Protein AF-A0A821Y537-F1 (afdb_monomer_lite)

Secondary structure (DSSP, 8-state):
-EEEEEEEETTEEEEEEEEEE---S-TTTSSS---GGG--EEEEEEEEEE--S-----

InterPro domains:
  IPR003194 Transcription initiation factor IIA, gamma subunit [PTHR10966] (1-57)
  IPR009088 Transcription factor IIA, beta-barrel [G3DSA:2.30.18.10] (1-58)
  IPR009088 Transcription factor IIA, beta-barrel [SSF50784] (1-53)
  IPR015871 Transcription initiation factor IIA, gamma subunit, C-terminal [PF02751] (1-52)
  IPR015871 Transcription initiation factor IIA, gamma subunit, C-terminal [cd10014] (1-53)

Foldseek 3Di:
DAWPDWDDDPQKIKTKDAFDWDDDPCCPVPPDNQPPVRTDTDRMDIDIDHPPPPCPDD

Organism: NCBI:txid392032

Radius of gyration: 15.77 Å; chains: 1; bounding box: 36×31×34 Å

Structure (mmCIF, N/CA/C/O backbone):
data_AF-A0A821Y537-F1
#
_entry.id   AF-A0A821Y537-F1
#
loop_
_atom_site.group_PDB
_atom_site.id
_atom_site.type_symbol
_atom_site.label_atom_id
_atom_site.label_alt_id
_atom_site.label_comp_id
_atom_site.label_asym_id
_atom_site.label_entity_id
_atom_site.label_seq_id
_atom_site.pdbx_PDB_ins_code
_atom_site.Cartn_x
_atom_site.Cartn_y
_atom_site.Cartn_z
_atom_site.occupancy
_atom_site.B_iso_or_equiv
_atom_site.auth_seq_id
_atom_site.auth_comp_id
_atom_site.auth_asym_id
_atom_site.auth_atom_id
_atom_site.pdbx_PDB_model_num
ATOM 1 N N . GLY A 1 1 ? -3.393 2.776 8.453 1.00 83.50 1 GLY A N 1
ATOM 2 C CA . GLY A 1 1 ? -3.554 1.310 8.422 1.00 83.50 1 GLY A CA 1
ATOM 3 C C . GLY A 1 1 ? -2.319 0.633 8.977 1.00 83.50 1 GLY A C 1
ATOM 4 O O . GLY A 1 1 ? -1.276 1.270 9.046 1.00 83.50 1 GLY A O 1
ATOM 5 N N . LYS A 1 2 ? -2.443 -0.632 9.380 1.00 94.31 2 LYS A N 1
ATOM 6 C CA . LYS A 1 2 ? -1.367 -1.491 9.899 1.00 94.31 2 LYS A CA 1
ATOM 7 C C . LYS A 1 2 ? -0.885 -2.434 8.795 1.00 94.31 2 LYS A C 1
ATOM 9 O O . LYS A 1 2 ? -1.709 -3.123 8.196 1.00 94.31 2 LYS A O 1
ATOM 14 N N . LEU A 1 3 ? 0.417 -2.491 8.521 1.00 96.81 3 LEU A N 1
ATOM 15 C CA . LEU A 1 3 ? 0.973 -3.435 7.546 1.00 96.81 3 LEU A CA 1
ATOM 16 C C . LEU A 1 3 ? 0.898 -4.862 8.094 1.00 96.81 3 LEU A C 1
ATOM 18 O O . LEU A 1 3 ? 1.452 -5.158 9.145 1.00 96.81 3 LEU A O 1
ATOM 22 N N . SER A 1 4 ? 0.184 -5.737 7.388 1.00 97.56 4 SER A N 1
ATOM 23 C CA . SER A 1 4 ? 0.015 -7.142 7.767 1.00 97.56 4 SER A CA 1
ATOM 24 C C . SER A 1 4 ? 1.030 -8.047 7.080 1.00 97.56 4 SER A C 1
ATOM 26 O O . SER A 1 4 ? 1.511 -8.990 7.694 1.00 97.56 4 SER A O 1
ATOM 28 N N . THR A 1 5 ? 1.298 -7.821 5.796 1.00 98.25 5 THR A N 1
ATOM 29 C CA . THR A 1 5 ? 2.323 -8.539 5.031 1.00 98.25 5 THR A CA 1
ATOM 30 C C . THR A 1 5 ? 2.706 -7.716 3.807 1.00 98.25 5 THR A C 1
ATOM 32 O O . THR A 1 5 ? 1.929 -6.869 3.355 1.00 98.25 5 THR A O 1
ATOM 35 N N . TYR A 1 6 ? 3.898 -7.965 3.280 1.00 98.19 6 TYR A N 1
ATOM 36 C CA . TYR A 1 6 ? 4.383 -7.377 2.046 1.00 98.19 6 TYR A CA 1
ATOM 37 C C . TYR A 1 6 ? 5.186 -8.407 1.246 1.00 98.19 6 TYR A C 1
ATOM 39 O O . TYR A 1 6 ? 5.692 -9.386 1.794 1.00 98.19 6 TYR A O 1
ATOM 47 N N . ARG A 1 7 ? 5.294 -8.177 -0.060 1.00 98.31 7 ARG A N 1
ATOM 48 C CA . ARG A 1 7 ? 6.172 -8.909 -0.972 1.00 98.31 7 ARG A CA 1
ATOM 49 C C . ARG A 1 7 ? 6.716 -7.944 -2.010 1.00 98.31 7 ARG A C 1
ATOM 51 O O . ARG A 1 7 ? 5.967 -7.111 -2.516 1.00 98.31 7 ARG A O 1
ATOM 58 N N . PHE A 1 8 ? 7.983 -8.120 -2.348 1.00 97.38 8 PHE A N 1
ATOM 59 C CA . PHE A 1 8 ? 8.591 -7.522 -3.523 1.00 97.38 8 PHE A CA 1
ATOM 60 C C . PHE A 1 8 ? 9.120 -8.641 -4.420 1.00 97.38 8 PHE A C 1
ATOM 62 O O . PHE A 1 8 ? 9.857 -9.507 -3.950 1.00 97.38 8 PHE A O 1
ATOM 69 N N . CYS A 1 9 ? 8.666 -8.674 -5.669 1.00 96.75 9 CYS A N 1
ATOM 70 C CA . CYS A 1 9 ? 9.040 -9.669 -6.674 1.00 96.75 9 CYS A CA 1
ATOM 71 C C . CYS A 1 9 ? 8.765 -9.069 -8.060 1.00 96.75 9 CYS A C 1
ATOM 73 O O . CYS A 1 9 ? 7.791 -8.333 -8.205 1.00 96.75 9 CYS A O 1
ATOM 75 N N . ASP A 1 10 ? 9.634 -9.322 -9.040 1.00 94.56 10 ASP A N 1
ATOM 76 C CA . ASP A 1 10 ? 9.520 -8.814 -10.419 1.00 94.56 10 ASP A CA 1
ATOM 77 C C . ASP A 1 10 ? 9.311 -7.292 -10.531 1.00 94.56 10 ASP A C 1
ATOM 79 O O . ASP A 1 10 ? 8.528 -6.812 -11.345 1.00 94.56 10 ASP A O 1
ATOM 83 N N . ASN A 1 11 ? 9.998 -6.508 -9.691 1.00 92.81 11 ASN A N 1
ATOM 84 C CA . ASN A 1 11 ? 9.834 -5.047 -9.595 1.00 92.81 11 ASN A CA 1
ATOM 85 C C . ASN A 1 11 ? 8.410 -4.581 -9.232 1.00 92.81 11 ASN A C 1
ATOM 87 O O . ASN A 1 11 ? 8.059 -3.417 -9.427 1.00 92.81 11 ASN A O 1
ATOM 91 N N . VAL A 1 12 ? 7.603 -5.471 -8.652 1.00 95.94 12 VAL A N 1
ATOM 92 C CA . VAL A 1 12 ? 6.253 -5.182 -8.170 1.00 95.94 12 VAL A CA 1
ATOM 93 C C . VAL A 1 12 ? 6.204 -5.304 -6.652 1.00 95.94 12 VAL A C 1
ATOM 95 O O . VAL A 1 12 ? 6.576 -6.319 -6.056 1.00 95.94 12 VAL A O 1
ATOM 98 N N . TRP A 1 13 ? 5.671 -4.269 -6.013 1.00 97.81 13 TRP A N 1
ATOM 99 C CA . TRP A 1 13 ? 5.308 -4.282 -4.604 1.00 97.81 13 TRP A CA 1
ATOM 100 C C . TRP A 1 13 ? 3.891 -4.805 -4.421 1.00 97.81 13 TRP A C 1
ATOM 102 O O . TRP A 1 13 ? 2.951 -4.332 -5.049 1.00 97.81 13 TRP A O 1
ATOM 112 N N . THR A 1 14 ? 3.715 -5.748 -3.502 1.00 97.94 14 THR A N 1
ATOM 113 C CA . THR A 1 14 ? 2.408 -6.164 -2.992 1.00 97.94 14 THR A CA 1
ATOM 114 C C . THR A 1 14 ? 2.359 -5.903 -1.4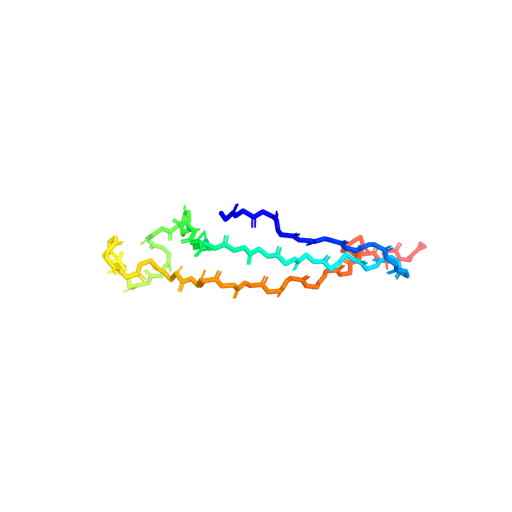94 1.00 97.94 14 THR A C 1
ATOM 116 O O . THR A 1 14 ? 3.164 -6.461 -0.756 1.00 97.94 14 THR A O 1
ATOM 119 N N . LEU A 1 15 ? 1.403 -5.102 -1.025 1.00 98.25 15 LEU A N 1
ATOM 120 C CA . LEU A 1 15 ? 1.192 -4.804 0.391 1.00 98.25 15 LEU A CA 1
ATOM 121 C C . LEU A 1 15 ? -0.212 -5.225 0.807 1.00 98.25 15 LEU A C 1
ATOM 123 O O . LEU A 1 15 ? -1.173 -5.039 0.065 1.00 98.25 15 LEU A O 1
ATOM 127 N N . VAL A 1 16 ? -0.348 -5.751 2.018 1.00 97.69 16 VAL A N 1
ATOM 128 C CA . VAL A 1 16 ? -1.646 -5.996 2.647 1.00 97.69 16 VAL A CA 1
ATOM 129 C C . VAL A 1 16 ? -1.716 -5.183 3.927 1.00 97.69 16 VAL A C 1
ATOM 131 O O . VAL A 1 16 ? -0.941 -5.411 4.855 1.00 97.69 16 VAL A O 1
ATOM 134 N N . LEU A 1 17 ? -2.661 -4.252 3.985 1.00 97.44 17 LEU A N 1
ATOM 135 C CA . LEU A 1 17 ? -2.915 -3.383 5.131 1.00 97.44 17 LEU A CA 1
ATOM 136 C C . LEU A 1 17 ? -4.194 -3.833 5.841 1.00 97.44 17 LEU A C 1
ATOM 138 O O . LEU A 1 17 ? -5.139 -4.262 5.183 1.00 97.44 17 LEU A O 1
ATOM 142 N N . LYS A 1 18 ? -4.232 -3.707 7.168 1.00 96.44 18 LYS A N 1
ATOM 143 C CA . LYS A 1 18 ? -5.437 -3.818 8.003 1.00 96.44 18 LYS A CA 1
ATOM 144 C C . LYS A 1 18 ? -5.810 -2.461 8.594 1.00 96.44 18 LYS A C 1
ATOM 146 O O . LYS A 1 18 ? -4.945 -1.588 8.693 1.00 96.44 18 LYS A O 1
ATOM 151 N N . ASP A 1 19 ? -7.060 -2.286 9.014 1.00 93.44 19 ASP A N 1
ATOM 152 C CA . ASP A 1 19 ? -7.553 -1.047 9.640 1.00 93.44 19 ASP A CA 1
ATOM 153 C C . ASP A 1 19 ? -7.202 0.203 8.801 1.00 93.44 19 ASP A C 1
ATOM 155 O O . ASP A 1 19 ? -6.580 1.161 9.277 1.00 93.44 19 ASP A O 1
ATOM 159 N N . PHE A 1 20 ? -7.492 0.158 7.501 1.00 89.56 20 PHE A N 1
ATOM 160 C CA . PHE A 1 20 ? -7.128 1.209 6.557 1.00 89.56 20 PHE A CA 1
ATOM 161 C C . PHE A 1 20 ? -8.190 2.314 6.520 1.00 89.56 20 PHE A C 1
ATOM 163 O O . PHE A 1 20 ? -9.386 2.041 6.544 1.00 89.56 20 PHE A O 1
ATOM 170 N N . GLN A 1 21 ? -7.737 3.565 6.461 1.00 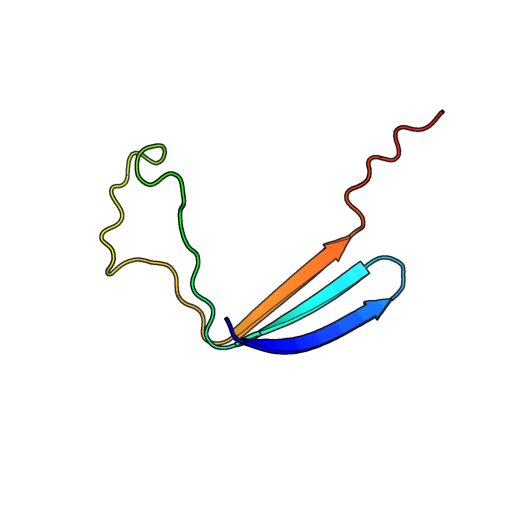87.44 21 GLN A N 1
ATOM 171 C CA . GLN A 1 21 ? -8.574 4.756 6.323 1.00 87.44 21 GLN A CA 1
ATOM 172 C C . GLN A 1 21 ? -7.916 5.664 5.288 1.00 87.44 21 GLN A C 1
ATOM 174 O O . GLN A 1 21 ? -6.710 5.918 5.383 1.00 87.44 21 GLN A O 1
ATOM 179 N N . VAL A 1 22 ? -8.691 6.126 4.311 1.00 81.38 22 VAL A N 1
ATOM 180 C CA . VAL A 1 22 ? -8.225 7.080 3.297 1.00 81.38 22 VAL A CA 1
ATOM 181 C C . VAL A 1 22 ? -8.337 8.485 3.869 1.00 81.38 22 VAL A C 1
ATOM 183 O O . VAL A 1 22 ? -9.407 8.873 4.307 1.00 81.38 22 VAL A O 1
ATOM 186 N N . LYS A 1 23 ? -7.261 9.270 3.869 1.00 77.88 23 LYS A N 1
ATOM 187 C CA . LYS A 1 23 ? -7.365 10.705 4.162 1.00 77.88 23 LYS A CA 1
ATOM 188 C C . LYS A 1 23 ? -7.457 11.456 2.845 1.00 77.88 23 LYS A C 1
ATOM 190 O O . LYS A 1 23 ? -6.574 11.294 2.005 1.00 77.88 23 LYS A O 1
ATOM 195 N N . ASP A 1 24 ? -8.509 12.246 2.677 1.00 70.12 24 ASP A N 1
ATOM 196 C CA . ASP A 1 24 ? -8.570 13.223 1.597 1.00 70.12 24 ASP A CA 1
ATOM 197 C C . ASP A 1 24 ? -7.852 14.497 2.058 1.00 70.12 24 ASP A C 1
ATOM 199 O O . ASP A 1 24 ? -8.246 15.124 3.042 1.00 70.12 24 ASP A O 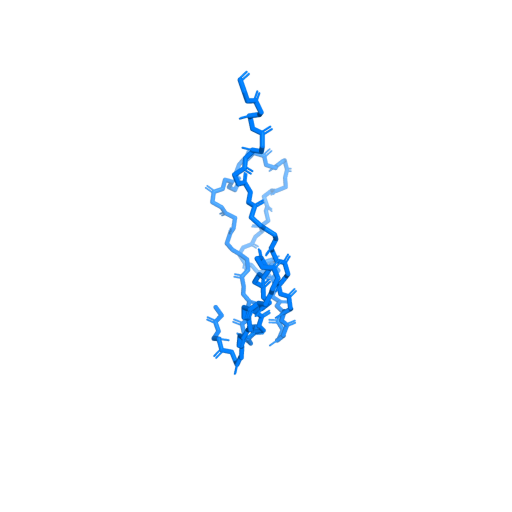1
ATOM 203 N N . ASN A 1 25 ? -6.755 14.837 1.384 1.00 66.38 25 ASN A N 1
ATOM 204 C CA . ASN A 1 25 ? -5.945 16.011 1.705 1.00 66.38 25 ASN A CA 1
ATOM 205 C C . ASN A 1 25 ? -6.386 17.258 0.912 1.00 66.38 25 ASN A C 1
ATOM 207 O O . ASN A 1 25 ? -5.797 18.318 1.098 1.00 66.38 25 ASN A O 1
ATOM 211 N N . ASN A 1 26 ? -7.412 17.147 0.057 1.00 63.69 26 ASN A N 1
ATOM 212 C CA . ASN A 1 26 ? -8.037 18.255 -0.669 1.00 63.69 26 ASN A CA 1
ATOM 213 C C . ASN A 1 26 ? -9.574 18.214 -0.517 1.00 63.69 26 ASN A C 1
ATOM 215 O O . ASN A 1 26 ? -10.303 18.110 -1.507 1.00 63.69 26 ASN A O 1
ATOM 219 N N . PRO A 1 27 ? -10.101 18.377 0.714 1.00 57.47 27 PRO A N 1
ATOM 220 C CA . PRO A 1 27 ? -11.535 18.254 1.008 1.00 57.47 27 PRO A CA 1
ATOM 221 C C . PRO A 1 27 ? -12.440 19.285 0.300 1.00 57.47 27 PRO A C 1
ATOM 223 O O . PRO A 1 27 ? -13.656 19.210 0.438 1.00 57.47 27 PRO A O 1
ATOM 226 N N . GLY A 1 28 ? -11.872 20.254 -0.433 1.00 54.41 28 GLY A N 1
ATOM 227 C CA . GLY A 1 28 ? -12.604 21.279 -1.187 1.00 54.41 28 GLY A CA 1
ATOM 228 C C . GLY A 1 28 ? -12.526 21.167 -2.714 1.00 54.41 28 GLY A C 1
ATOM 229 O O . GLY A 1 28 ? -13.126 21.995 -3.390 1.00 54.41 28 GLY A O 1
ATOM 230 N N . GLN A 1 29 ? -11.786 20.198 -3.279 1.00 55.66 29 GLN A N 1
ATOM 231 C CA . GLN A 1 29 ? -11.680 20.043 -4.744 1.00 55.66 29 GLN A CA 1
ATOM 232 C C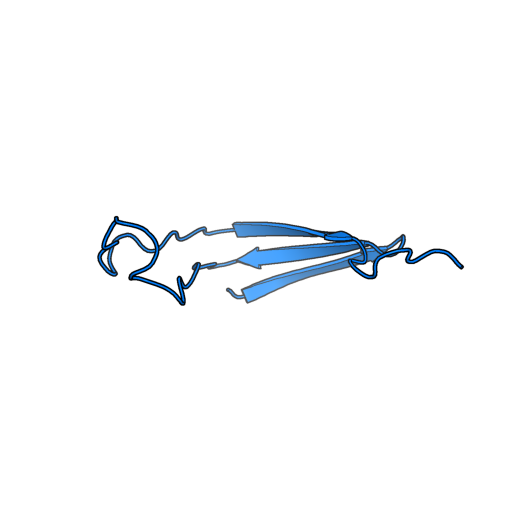 . GLN A 1 29 ? -12.701 19.044 -5.313 1.00 55.66 29 GLN A C 1
ATOM 234 O O . GLN A 1 29 ? -13.048 19.107 -6.491 1.00 55.66 29 GLN A O 1
ATOM 239 N N . HIS A 1 30 ? -13.245 18.164 -4.472 1.00 50.31 30 HIS A N 1
ATOM 240 C CA . HIS A 1 30 ? -14.479 17.455 -4.780 1.00 50.31 30 HIS A CA 1
ATOM 241 C C . HIS A 1 30 ? -15.635 18.344 -4.300 1.00 50.31 30 HIS A C 1
ATOM 243 O O . HIS A 1 30 ? -15.684 18.689 -3.124 1.00 50.31 30 HIS A O 1
ATOM 249 N N . ASN A 1 31 ? -16.599 18.687 -5.161 1.00 48.69 31 ASN A N 1
ATOM 250 C CA . ASN A 1 31 ? -17.860 19.368 -4.790 1.00 48.69 31 ASN A CA 1
ATOM 251 C C . ASN A 1 31 ? -18.743 18.576 -3.790 1.00 48.69 31 ASN A C 1
ATOM 253 O O . ASN A 1 31 ? -19.929 18.851 -3.628 1.00 48.69 31 ASN A O 1
ATOM 257 N N . THR A 1 32 ? -18.187 17.583 -3.108 1.00 44.69 3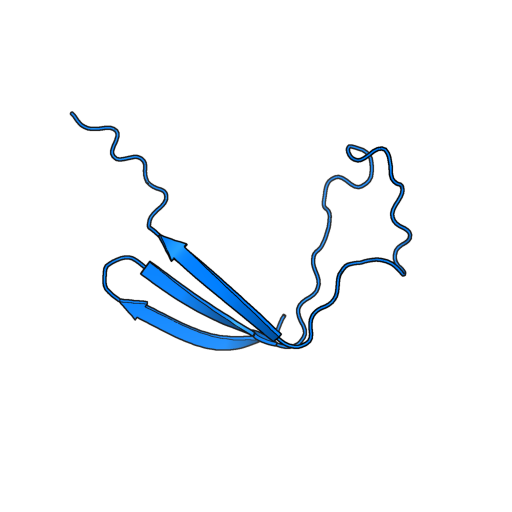2 THR A N 1
ATOM 258 C CA . THR A 1 32 ? -18.810 16.848 -2.02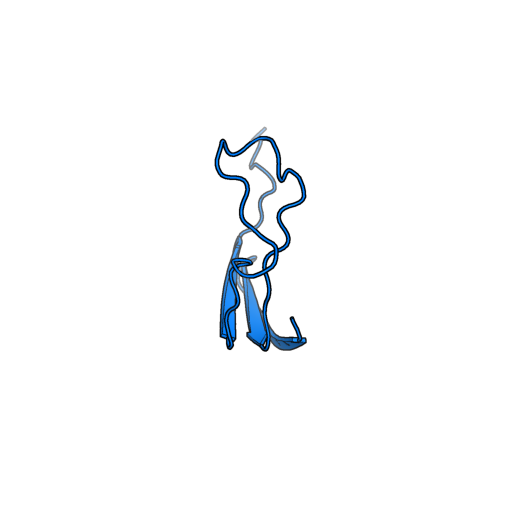2 1.00 44.69 32 THR A CA 1
ATOM 259 C C . THR A 1 32 ? -17.995 17.136 -0.775 1.00 44.69 32 THR A C 1
ATOM 261 O O . THR A 1 32 ? -16.938 16.542 -0.566 1.00 44.69 32 THR A O 1
ATOM 264 N N . ALA A 1 33 ? -18.479 18.047 0.064 1.00 51.62 33 ALA A N 1
ATOM 265 C CA . ALA A 1 33 ? -18.041 18.106 1.448 1.00 51.62 33 ALA A CA 1
ATOM 266 C C . ALA A 1 33 ? -18.381 16.750 2.083 1.00 51.62 33 ALA A C 1
ATOM 268 O O . ALA A 1 33 ? -19.523 16.518 2.470 1.00 51.62 33 ALA A O 1
ATOM 269 N N . VAL A 1 34 ? -17.424 15.822 2.101 1.00 54.38 34 VAL A N 1
ATOM 270 C CA . VAL A 1 34 ? -17.579 14.522 2.751 1.00 54.38 34 VAL A CA 1
ATOM 271 C C . VAL A 1 34 ? -17.411 14.785 4.250 1.00 54.38 34 VAL A C 1
ATOM 273 O O . VAL A 1 34 ? -16.312 15.151 4.677 1.00 54.38 34 VAL A O 1
ATOM 276 N N . PRO A 1 35 ? -18.467 14.672 5.078 1.00 55.19 35 PRO A N 1
ATOM 277 C CA . PRO A 1 35 ? -18.335 14.825 6.521 1.00 55.19 35 PRO A CA 1
ATOM 278 C C . PRO A 1 35 ? -17.315 13.805 7.046 1.00 55.19 35 PRO A C 1
ATOM 280 O O . PRO A 1 35 ? -17.182 12.720 6.483 1.00 55.19 35 PRO A O 1
ATOM 283 N N . SER A 1 36 ? -16.614 14.094 8.147 1.00 55.28 36 SER A N 1
ATOM 284 C CA . SER A 1 36 ? -15.605 13.176 8.718 1.00 55.28 36 SER A CA 1
ATOM 285 C C . SER A 1 36 ? -16.147 11.768 9.034 1.00 55.28 36 SER A C 1
ATOM 287 O O . SER A 1 36 ? -15.378 10.816 9.151 1.00 55.28 36 SER A O 1
ATOM 289 N N . THR A 1 37 ? -17.471 11.619 9.119 1.00 56.38 37 THR A N 1
ATOM 290 C CA . THR A 1 37 ? -18.196 10.353 9.284 1.00 56.38 37 THR A CA 1
ATOM 291 C C . THR A 1 37 ? -18.267 9.490 8.017 1.00 56.38 37 THR A C 1
ATOM 293 O O . THR A 1 37 ? -18.644 8.326 8.109 1.00 56.38 37 THR A O 1
ATOM 296 N N . GLN A 1 38 ? -17.895 10.019 6.849 1.00 61.66 38 GLN A N 1
ATOM 297 C CA . GLN A 1 38 ? -17.923 9.328 5.553 1.00 61.66 38 GLN A CA 1
ATOM 298 C C . GLN A 1 38 ? -16.524 9.024 4.996 1.00 61.66 38 GLN A C 1
ATOM 300 O O . GLN A 1 38 ? -16.390 8.630 3.838 1.00 61.66 38 GLN A O 1
ATOM 305 N N . VAL A 1 39 ? -15.473 9.171 5.810 1.00 64.56 39 VAL A N 1
ATOM 306 C CA . VAL A 1 39 ? -14.119 8.771 5.418 1.00 64.56 39 VAL A CA 1
ATOM 307 C C . VAL A 1 39 ? -14.116 7.278 5.055 1.00 64.56 39 VAL A C 1
ATOM 309 O O . VAL A 1 39 ? -14.412 6.452 5.925 1.00 64.56 39 VAL A O 1
ATOM 312 N N . PRO A 1 40 ? -13.768 6.896 3.808 1.00 76.50 40 PRO A N 1
ATOM 313 C CA . PRO A 1 40 ? -13.758 5.497 3.410 1.00 76.50 40 PRO A CA 1
ATOM 314 C C . PRO A 1 40 ? -12.810 4.689 4.299 1.00 76.50 40 PRO A C 1
ATOM 316 O O . PRO A 1 40 ? -11.596 4.930 4.345 1.00 76.50 40 PRO A O 1
ATOM 319 N N . ARG A 1 41 ? -13.384 3.719 5.015 1.00 83.81 41 ARG A N 1
ATOM 320 C CA . ARG A 1 41 ? -12.668 2.782 5.880 1.00 83.81 41 ARG A CA 1
ATOM 321 C C . ARG A 1 41 ? -12.770 1.379 5.303 1.00 83.81 41 ARG A C 1
ATOM 323 O O . ARG A 1 41 ? -13.825 0.968 4.833 1.00 83.81 41 ARG A O 1
ATOM 330 N N . ALA A 1 42 ? -11.670 0.644 5.373 1.00 88.44 42 ALA A N 1
ATOM 331 C CA . ALA A 1 42 ? -11.622 -0.755 4.987 1.00 88.44 42 ALA A CA 1
ATOM 332 C C . ALA A 1 42 ? -10.851 -1.567 6.028 1.00 88.44 42 ALA A C 1
ATOM 334 O O . ALA A 1 42 ? -9.758 -1.183 6.455 1.00 88.44 42 ALA A O 1
ATOM 335 N N . ASP A 1 43 ? -11.393 -2.722 6.403 1.00 93.81 43 ASP A N 1
ATOM 336 C CA . ASP A 1 43 ? -10.754 -3.617 7.374 1.00 93.81 43 ASP A CA 1
ATOM 337 C C . ASP A 1 43 ? -9.475 -4.239 6.818 1.00 93.81 43 ASP A C 1
ATOM 339 O O . ASP A 1 43 ? -8.524 -4.485 7.562 1.00 93.81 43 ASP A O 1
ATOM 343 N N . LYS A 1 44 ? -9.431 -4.460 5.499 1.00 95.06 44 LYS A N 1
ATOM 344 C CA . LYS A 1 44 ? -8.276 -4.996 4.784 1.00 95.06 44 LYS A CA 1
ATOM 345 C C . LYS A 1 44 ? -8.188 -4.419 3.372 1.00 95.06 44 LYS A C 1
ATOM 347 O O . LYS A 1 44 ? -9.173 -4.421 2.644 1.00 95.06 44 LYS A O 1
ATOM 352 N N . VAL A 1 45 ? -6.994 -3.994 2.966 1.00 95.88 45 VAL A N 1
ATOM 353 C CA . VAL A 1 45 ? -6.689 -3.528 1.602 1.00 95.88 45 VAL A CA 1
ATOM 354 C C . VAL A 1 45 ? -5.473 -4.276 1.075 1.00 95.88 45 VAL A C 1
ATOM 356 O O . VAL A 1 45 ? -4.515 -4.497 1.816 1.00 95.88 45 VAL A O 1
ATOM 359 N N . LYS A 1 46 ? -5.499 -4.648 -0.208 1.00 97.44 46 LYS A N 1
ATOM 360 C CA . LYS A 1 46 ? -4.330 -5.133 -0.948 1.00 97.44 46 LYS A CA 1
ATOM 361 C C . LYS A 1 46 ? -3.905 -4.060 -1.948 1.00 97.44 46 LYS A C 1
ATOM 363 O O . LYS A 1 46 ? -4.706 -3.665 -2.785 1.00 97.44 46 LYS A O 1
ATOM 368 N N . ILE A 1 47 ? -2.657 -3.619 -1.862 1.00 97.00 47 ILE A N 1
ATOM 369 C CA . ILE A 1 47 ? -2.033 -2.687 -2.805 1.00 97.00 47 ILE A CA 1
ATOM 370 C C . ILE A 1 47 ? -1.064 -3.491 -3.667 1.00 97.00 47 ILE A C 1
ATOM 372 O O . ILE A 1 47 ? -0.256 -4.241 -3.124 1.00 97.00 47 ILE A O 1
ATOM 376 N N . VAL A 1 48 ? -1.149 -3.343 -4.988 1.00 97.56 48 VAL A N 1
ATOM 377 C CA . VAL A 1 48 ? -0.166 -3.869 -5.944 1.00 97.56 48 VAL A CA 1
ATOM 378 C C . VAL A 1 48 ? 0.351 -2.684 -6.751 1.00 97.56 48 VAL A C 1
ATOM 380 O O . VAL A 1 48 ? -0.449 -1.974 -7.351 1.00 97.56 48 VAL A O 1
ATOM 383 N N . ALA A 1 49 ? 1.657 -2.440 -6.714 1.00 96.31 49 ALA A N 1
ATOM 384 C CA . ALA A 1 49 ? 2.287 -1.279 -7.330 1.00 96.31 49 ALA A CA 1
ATOM 385 C C . ALA A 1 49 ? 3.503 -1.706 -8.157 1.00 96.31 49 ALA A C 1
ATOM 387 O O . ALA A 1 49 ? 4.417 -2.343 -7.632 1.00 96.31 49 ALA A O 1
ATOM 388 N N . CYS A 1 50 ? 3.506 -1.350 -9.439 1.00 94.31 50 CYS A N 1
ATOM 389 C CA . CYS A 1 50 ? 4.667 -1.480 -10.321 1.00 94.31 50 CYS A CA 1
ATOM 390 C C . CYS A 1 50 ? 5.619 -0.287 -10.134 1.00 94.31 50 CYS A C 1
ATOM 392 O O . CYS A 1 50 ? 5.222 0.734 -9.565 1.00 94.31 50 CYS A O 1
ATOM 394 N N . ASP A 1 51 ? 6.855 -0.394 -10.631 1.00 88.00 51 ASP A N 1
ATOM 395 C CA . ASP A 1 51 ? 7.750 0.765 -10.714 1.00 88.00 51 ASP A CA 1
ATOM 396 C C . ASP A 1 51 ? 7.116 1.851 -11.601 1.00 88.00 51 ASP A C 1
ATOM 398 O O . ASP A 1 51 ? 6.777 1.615 -12.760 1.00 88.00 51 ASP A O 1
ATOM 402 N N . GLY A 1 52 ? 6.906 3.028 -11.013 1.00 84.38 52 GLY A N 1
ATOM 403 C CA . GLY A 1 52 ? 6.326 4.192 -11.675 1.00 84.38 52 GLY A CA 1
ATOM 404 C C . GLY A 1 52 ? 7.365 5.086 -12.345 1.00 84.38 52 GLY A C 1
ATOM 405 O O . GLY A 1 52 ? 6.985 6.098 -12.934 1.00 84.38 52 GLY A O 1
ATOM 406 N N . LYS A 1 53 ? 8.664 4.757 -12.262 1.00 82.25 53 LYS A N 1
ATOM 407 C CA . LYS A 1 53 ? 9.669 5.393 -13.117 1.00 82.25 53 LYS A CA 1
ATOM 408 C C . LYS A 1 53 ? 9.219 5.188 -14.555 1.00 82.25 53 LYS A C 1
ATOM 410 O O . LYS A 1 53 ? 9.161 4.055 -15.028 1.00 82.25 53 LYS A O 1
ATOM 415 N N . SER A 1 54 ? 8.885 6.278 -15.247 1.00 65.50 54 SER A N 1
ATOM 416 C CA . SER A 1 54 ? 8.684 6.199 -16.685 1.00 65.50 54 SER A CA 1
ATOM 417 C C . SER A 1 54 ? 9.932 5.544 -17.256 1.00 65.50 54 SER A C 1
ATOM 419 O O . SER A 1 54 ? 11.043 6.012 -16.984 1.00 65.50 54 SER A O 1
ATOM 421 N N . THR A 1 55 ? 9.769 4.518 -18.083 1.00 63.66 55 THR A N 1
ATOM 422 C CA . THR A 1 55 ? 10.737 4.268 -19.142 1.00 63.66 55 THR A CA 1
ATOM 423 C C . THR A 1 55 ? 10.677 5.491 -20.059 1.00 63.66 55 THR A C 1
ATOM 425 O O . THR A 1 55 ? 10.107 5.437 -21.144 1.00 63.66 55 THR A O 1
ATOM 428 N N . ALA A 1 56 ? 11.185 6.636 -19.598 1.00 59.78 56 ALA A N 1
ATOM 429 C CA . ALA A 1 56 ? 11.685 7.666 -20.478 1.00 59.78 56 ALA A CA 1
ATOM 430 C C . ALA A 1 56 ? 12.880 6.983 -21.138 1.00 59.78 56 ALA A C 1
ATOM 432 O O . ALA A 1 56 ? 13.985 6.946 -20.602 1.00 59.78 56 ALA A O 1
ATOM 433 N N . GLN A 1 57 ? 12.553 6.227 -22.182 1.00 53.78 57 GLN A N 1
ATOM 434 C CA . GLN A 1 57 ? 13.504 5.572 -23.041 1.00 53.78 57 GLN A CA 1
ATOM 435 C C . GLN A 1 57 ? 14.305 6.685 -23.704 1.00 53.78 57 GLN A C 1
ATOM 437 O O . GLN A 1 57 ? 13.703 7.567 -24.312 1.00 53.78 57 GLN A O 1
ATOM 442 N N . SER A 1 58 ? 15.623 6.571 -23.542 1.00 47.59 58 SER A N 1
ATOM 443 C CA . SER A 1 58 ? 16.681 7.018 -24.455 1.00 47.59 58 SER A CA 1
ATOM 444 C C . SER A 1 58 ? 16.693 8.489 -24.864 1.00 47.59 58 SER A C 1
ATOM 446 O O . SER A 1 58 ? 15.917 8.870 -25.765 1.00 47.59 58 SER A O 1
#

Sequence (58 aa):
GKLSTYRFCDNVWTLVLKDFQVKDNNPGQHNTAVPSTQVPRADKVKIVACDGKSTAQS

pLDDT: mean 79.85, std 18.24, range [44.69, 98.31]